Protein AF-A0A7S7NR64-F1 (afdb_monomer)

Solvent-accessible surface area (backbone atoms only — not comparable to full-atom values): 9777 Å² total; per-residue (Å²): 135,85,88,72,78,86,77,81,74,58,92,90,58,82,71,85,54,46,81,86,49,97,94,45,80,40,77,85,79,82,59,59,75,78,57,91,89,59,90,56,60,68,52,58,45,98,87,71,46,72,69,76,52,75,65,56,52,50,53,53,50,51,54,51,53,48,47,68,77,54,39,90,62,40,41,90,89,74,72,45,70,79,77,84,88,80,62,91,84,58,92,80,74,96,67,88,84,86,77,86,90,79,80,95,78,85,78,89,75,62,61,53,97,91,37,53,39,46,79,76,75,63,44,74,65,57,56,51,52,51,56,60,70,72,48,82,76,88,123

Sequence (139 aa):
MADNIDISPGSGATVATDQVAAGRHYQRFKLTDGAEGSENHASVRADGTQEVSLADLNAALY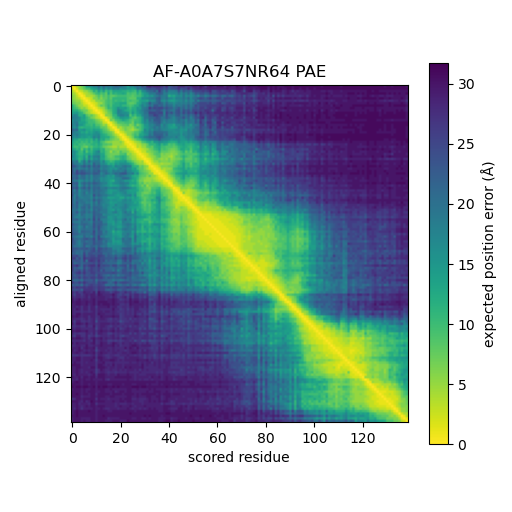AILEAITRPISQDPGTGRLRVLLDAVTASLTLATVSTVTTVSTVTNQTQMGGFPILDVLLKPTDRNLWNNSVRQRIS

Foldseek 3Di:
DCPDDDDDDDVPDPPPFDCPDPPDTDDDDWADPPDPPDPDTQDAPPVRHTDDDPVNVVVVVVVVVCCVVAPPQADPVPRDGDDDDDDPDDDDDPDPCPDDPDDPDDPPDQDDPNHGPCVVPPPPVVVVVVVVVPDPPPD

Organism: Paludibaculum fermentans (NCBI:txid1473598)

pLDDT: mean 74.33, std 11.28, range [48.88, 92.69]

Mean predicted aligned error: 19.57 Å

Radius of gyration: 44.71 Å; Cα contacts (8 Å, |Δi|>4): 61; chains: 1; bounding box: 87×30×126 Å

Secondary structure (DSSP, 8-state):
--------PPTT-----EEEETTEEE--PPPB-S-TT---B--B-TTSPBP--HHHHHHHHHHHHHHHHS-TTB-TTT--B------SSS-------------S---S--EETTEEHHHHH--HHHHHHHHHHHS----

Structure (mmCIF, N/CA/C/O backbone):
data_AF-A0A7S7NR64-F1
#
_entry.id   AF-A0A7S7NR64-F1
#
loop_
_atom_site.group_PDB
_atom_site.id
_atom_site.type_symbol
_atom_site.label_atom_id
_atom_site.label_alt_id
_atom_site.label_comp_id
_atom_site.label_asym_id
_atom_site.label_entity_id
_atom_site.label_seq_id
_atom_site.pdbx_PDB_ins_code
_atom_site.Cartn_x
_atom_site.Cartn_y
_atom_site.Cartn_z
_atom_site.occupancy
_atom_site.B_iso_or_equiv
_atom_site.auth_seq_id
_atom_site.auth_comp_id
_atom_site.auth_asym_id
_atom_site.auth_atom_id
_atom_site.pdbx_PDB_model_num
ATOM 1 N N . MET A 1 1 ? 50.384 9.495 -21.631 1.00 50.06 1 MET A N 1
ATOM 2 C CA . MET A 1 1 ? 50.192 8.065 -21.950 1.00 50.06 1 MET A CA 1
ATOM 3 C C . MET A 1 1 ? 49.910 7.982 -23.436 1.00 50.06 1 MET A C 1
ATOM 5 O O . MET A 1 1 ? 48.873 8.469 -23.863 1.00 50.06 1 MET A O 1
ATOM 9 N N . ALA A 1 2 ? 50.877 7.511 -24.221 1.00 48.88 2 ALA A N 1
ATOM 10 C CA . ALA A 1 2 ? 50.687 7.235 -25.640 1.00 48.88 2 ALA A CA 1
ATOM 11 C C . ALA A 1 2 ? 50.455 5.726 -25.761 1.00 48.88 2 ALA A C 1
ATOM 13 O O . ALA A 1 2 ? 51.390 4.974 -25.990 1.00 48.88 2 ALA A O 1
ATOM 14 N N . ASP A 1 3 ? 49.222 5.298 -25.489 1.00 67.12 3 ASP A N 1
ATOM 15 C CA . ASP A 1 3 ? 48.779 3.899 -25.615 1.00 67.12 3 ASP A CA 1
ATOM 16 C C . ASP A 1 3 ? 48.228 3.625 -27.028 1.00 67.12 3 ASP A C 1
ATOM 18 O O . ASP A 1 3 ? 47.295 2.858 -27.244 1.00 67.12 3 ASP A O 1
ATOM 22 N N . ASN A 1 4 ? 48.756 4.352 -28.015 1.00 62.53 4 ASN A N 1
ATOM 23 C CA . ASN A 1 4 ? 48.375 4.198 -29.407 1.00 62.53 4 ASN A CA 1
ATOM 24 C C . ASN A 1 4 ? 49.308 3.164 -30.033 1.00 62.53 4 ASN A C 1
ATOM 26 O O . ASN A 1 4 ? 50.510 3.394 -30.145 1.00 62.53 4 ASN A O 1
ATOM 30 N N . ILE A 1 5 ? 48.743 2.028 -30.432 1.00 68.38 5 ILE A N 1
ATOM 31 C CA . ILE A 1 5 ? 49.455 1.014 -31.204 1.00 68.38 5 ILE A CA 1
ATOM 32 C C . ILE A 1 5 ? 49.410 1.436 -32.672 1.00 68.38 5 ILE A C 1
ATOM 34 O O . ILE A 1 5 ? 48.332 1.517 -33.265 1.00 68.38 5 ILE A O 1
ATOM 38 N N . ASP A 1 6 ? 50.578 1.689 -33.256 1.00 65.94 6 ASP A N 1
ATOM 39 C CA . ASP A 1 6 ? 50.701 1.949 -34.686 1.00 65.94 6 ASP A CA 1
ATOM 40 C C . ASP A 1 6 ? 50.469 0.649 -35.462 1.00 65.94 6 ASP A C 1
ATOM 42 O O . ASP A 1 6 ? 51.249 -0.302 -35.392 1.00 65.94 6 ASP A O 1
ATOM 46 N N . ILE A 1 7 ? 49.373 0.599 -36.214 1.00 65.81 7 ILE A N 1
ATOM 47 C CA . ILE A 1 7 ? 49.048 -0.533 -37.081 1.00 65.81 7 ILE A CA 1
ATOM 48 C C . ILE A 1 7 ? 49.527 -0.174 -38.487 1.00 65.81 7 ILE A C 1
ATOM 50 O O . ILE A 1 7 ? 48.944 0.688 -39.139 1.00 65.81 7 ILE A O 1
ATOM 54 N N . SER A 1 8 ? 50.584 -0.833 -38.969 1.00 65.31 8 SER A N 1
ATOM 55 C CA . SER A 1 8 ? 50.983 -0.740 -40.381 1.00 65.31 8 SER A CA 1
ATOM 56 C C . SER A 1 8 ? 50.034 -1.592 -41.235 1.00 65.31 8 SER A C 1
ATOM 58 O O . SER A 1 8 ? 50.020 -2.814 -41.063 1.00 65.31 8 SER A O 1
ATOM 60 N N . PRO A 1 9 ? 49.230 -1.002 -42.143 1.00 63.56 9 PRO A N 1
ATOM 61 C CA . PRO A 1 9 ? 48.353 -1.785 -43.001 1.00 63.56 9 PRO A CA 1
ATOM 62 C C . PRO A 1 9 ? 49.175 -2.603 -44.005 1.00 63.56 9 PRO A C 1
ATOM 64 O O . PRO A 1 9 ? 50.130 -2.103 -44.599 1.00 63.56 9 PRO A O 1
ATOM 67 N N . GLY A 1 10 ? 48.784 -3.858 -44.229 1.00 65.31 10 GLY A N 1
ATOM 68 C CA . GLY A 1 10 ? 49.317 -4.659 -45.332 1.00 65.31 10 GLY A CA 1
ATOM 69 C C . GLY A 1 10 ? 48.882 -4.099 -46.691 1.00 65.31 10 GLY A C 1
ATOM 70 O O . GLY A 1 10 ? 47.821 -3.483 -46.809 1.00 65.31 10 GLY A O 1
ATOM 71 N N . SER A 1 11 ? 49.690 -4.315 -47.733 1.00 52.72 11 SER A N 1
ATOM 72 C CA . SER A 1 11 ? 49.359 -3.888 -49.100 1.00 52.72 11 SER A CA 1
ATOM 73 C C . SER A 1 11 ? 47.986 -4.427 -49.528 1.00 52.72 11 SER A C 1
ATOM 75 O O . SER A 1 11 ? 47.744 -5.631 -49.457 1.00 52.72 11 SER A O 1
ATOM 77 N N . GLY A 1 12 ? 47.080 -3.532 -49.938 1.00 64.25 12 GLY A N 1
ATOM 78 C CA . GLY A 1 12 ? 45.710 -3.871 -50.348 1.00 64.25 12 GLY A CA 1
ATOM 79 C C . GLY A 1 12 ? 44.689 -4.023 -49.211 1.00 64.25 12 GLY A C 1
ATOM 80 O O . GLY A 1 12 ? 43.524 -4.301 -49.489 1.00 64.25 12 GLY A O 1
ATOM 81 N N . ALA A 1 13 ? 45.072 -3.824 -47.945 1.00 52.44 13 ALA A N 1
ATOM 82 C CA . ALA A 1 13 ? 44.144 -3.929 -46.822 1.00 52.44 13 ALA A CA 1
ATOM 83 C C . ALA A 1 13 ? 43.295 -2.654 -46.664 1.00 52.44 13 ALA A C 1
ATOM 85 O O . ALA A 1 13 ? 43.781 -1.613 -46.220 1.00 52.44 13 ALA A O 1
ATOM 86 N N . THR A 1 14 ? 41.994 -2.740 -46.954 1.00 54.41 14 THR A N 1
ATOM 87 C CA . THR A 1 14 ? 41.009 -1.759 -46.476 1.00 54.41 14 THR A CA 1
ATOM 88 C C . THR A 1 14 ? 40.750 -2.032 -44.996 1.00 54.41 14 THR A C 1
ATOM 90 O O . THR A 1 14 ? 39.827 -2.759 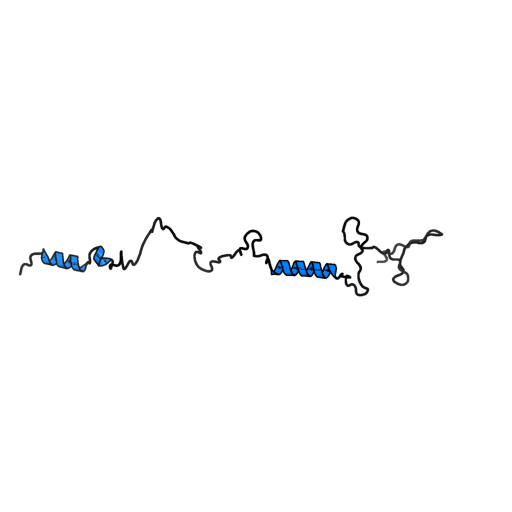-44.637 1.00 54.41 14 THR A O 1
ATOM 93 N N . VAL A 1 15 ? 41.597 -1.513 -44.106 1.00 56.66 15 VAL A N 1
ATOM 94 C CA . VAL A 1 15 ? 41.319 -1.607 -42.667 1.00 56.66 15 VAL A CA 1
ATOM 95 C C . VAL A 1 15 ? 40.097 -0.731 -42.388 1.00 56.66 15 VAL A C 1
ATOM 97 O O . VAL A 1 15 ? 40.146 0.478 -42.617 1.00 56.66 15 VAL A O 1
ATOM 100 N N . ALA A 1 16 ? 38.997 -1.334 -41.926 1.00 56.97 16 ALA A N 1
ATOM 101 C CA . ALA A 1 16 ? 37.743 -0.657 -41.582 1.00 56.97 16 ALA A CA 1
ATOM 102 C C . ALA A 1 16 ? 37.910 0.217 -40.323 1.00 56.97 16 ALA A C 1
ATOM 104 O O . ALA A 1 16 ? 37.364 -0.062 -39.259 1.00 56.97 16 ALA A O 1
ATOM 105 N N . THR A 1 17 ? 38.720 1.260 -40.441 1.00 59.25 17 THR A N 1
ATOM 106 C CA . THR A 1 17 ? 38.950 2.270 -39.411 1.00 59.25 17 THR A CA 1
ATOM 107 C C . THR A 1 17 ? 38.258 3.548 -39.836 1.00 59.25 17 THR A C 1
ATOM 109 O O . THR A 1 17 ? 38.297 3.913 -41.010 1.00 59.25 17 THR A O 1
ATOM 112 N N . ASP A 1 18 ? 37.597 4.209 -38.892 1.00 61.50 18 ASP A N 1
ATOM 113 C CA . ASP A 1 18 ? 36.981 5.507 -39.141 1.00 61.50 18 ASP A CA 1
ATOM 114 C C . ASP A 1 18 ? 37.919 6.629 -38.678 1.00 61.50 18 ASP A C 1
ATOM 116 O O . ASP A 1 18 ? 38.560 6.518 -37.627 1.00 61.50 18 ASP A O 1
ATOM 120 N N . GLN A 1 19 ? 38.008 7.696 -39.473 1.00 55.91 19 GLN A N 1
ATOM 121 C CA . GLN A 1 19 ? 38.830 8.877 -39.198 1.00 55.91 19 GLN A CA 1
ATOM 122 C C . GLN A 1 19 ? 37.941 9.957 -38.587 1.00 55.91 19 GLN A C 1
ATOM 124 O O . GLN A 1 19 ? 37.469 10.862 -39.270 1.00 55.91 19 GLN A O 1
ATOM 129 N N . VAL A 1 20 ? 37.681 9.840 -37.286 1.00 57.22 20 VAL A N 1
ATOM 130 C CA . VAL A 1 20 ? 36.768 10.751 -36.572 1.00 57.22 20 VAL A CA 1
ATOM 131 C C . VAL A 1 20 ? 37.488 12.028 -36.101 1.00 57.22 20 VAL A C 1
ATOM 133 O O . VAL A 1 20 ? 36.854 13.056 -35.881 1.00 57.22 20 VAL A O 1
ATOM 136 N N . ALA A 1 21 ? 38.822 12.011 -36.009 1.00 57.34 21 ALA A N 1
ATOM 137 C CA . ALA A 1 21 ? 39.651 13.190 -35.758 1.00 57.34 21 ALA A CA 1
ATOM 138 C C . ALA A 1 21 ? 41.065 12.985 -36.322 1.00 57.34 21 ALA A C 1
ATOM 140 O O . ALA A 1 21 ? 41.584 11.869 -36.301 1.00 57.34 21 ALA A O 1
ATOM 141 N N . ALA A 1 22 ? 41.681 14.065 -36.818 1.00 59.47 22 ALA A N 1
ATOM 142 C CA . ALA A 1 22 ? 42.949 14.040 -37.548 1.00 59.47 22 ALA A CA 1
ATOM 143 C C . ALA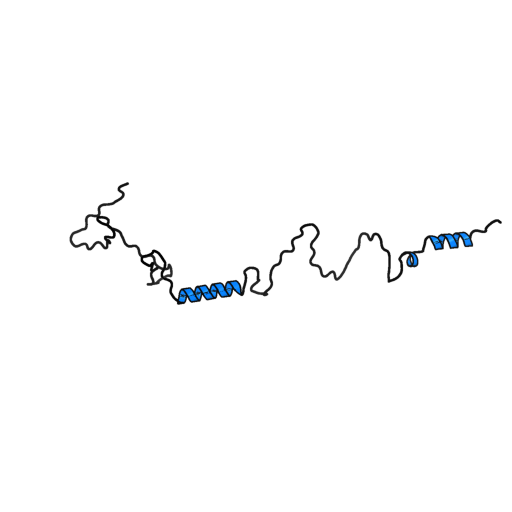 A 1 22 ? 44.016 13.149 -36.877 1.00 59.47 22 ALA A C 1
ATOM 145 O O . ALA A 1 22 ? 44.543 13.475 -35.813 1.00 59.47 22 ALA A O 1
ATOM 146 N N . GLY A 1 23 ? 44.335 12.029 -37.533 1.00 61.34 23 GLY A N 1
ATOM 147 C CA . GLY A 1 23 ? 45.463 11.159 -37.197 1.00 61.34 23 GLY A CA 1
ATOM 148 C C . GLY A 1 23 ? 45.176 10.013 -36.224 1.00 61.34 23 GLY A C 1
ATOM 149 O O . GLY A 1 23 ? 46.123 9.335 -35.834 1.00 61.34 23 GLY A O 1
ATOM 150 N N . ARG A 1 24 ? 43.920 9.764 -35.817 1.00 64.81 24 ARG A N 1
ATOM 151 C CA . ARG A 1 24 ? 43.576 8.622 -34.948 1.00 64.81 24 ARG A CA 1
ATOM 152 C C . ARG A 1 24 ? 42.550 7.705 -35.599 1.00 64.81 24 ARG A C 1
ATOM 154 O O . ARG A 1 24 ? 41.439 8.117 -35.917 1.00 64.81 24 ARG A O 1
ATOM 161 N N . HIS A 1 25 ? 42.931 6.439 -35.728 1.00 66.25 25 HIS A N 1
ATOM 162 C CA . HIS A 1 25 ? 42.064 5.376 -36.212 1.00 66.25 25 HIS A CA 1
ATOM 163 C C . HIS A 1 25 ? 41.205 4.841 -35.064 1.00 66.25 25 HIS A C 1
ATOM 165 O O . HIS A 1 25 ? 41.738 4.393 -34.049 1.00 66.25 25 HIS A O 1
ATOM 171 N N . TYR A 1 26 ? 39.884 4.858 -35.237 1.00 65.62 26 TYR A N 1
ATOM 172 C CA . TYR A 1 26 ? 38.943 4.255 -34.294 1.00 65.62 26 TYR A CA 1
ATOM 173 C C . TYR A 1 26 ? 38.276 3.029 -34.917 1.00 65.62 26 TYR A C 1
ATOM 175 O O . TYR A 1 26 ? 37.918 3.030 -36.100 1.00 65.62 26 TYR A O 1
ATOM 183 N N . GLN A 1 27 ? 38.071 1.988 -34.108 1.00 69.00 27 GLN A N 1
ATOM 184 C CA . GLN A 1 27 ? 37.175 0.889 -34.454 1.00 69.00 27 GLN A CA 1
ATOM 185 C C . GLN A 1 27 ? 35.755 1.288 -34.057 1.00 69.00 27 GLN A C 1
ATOM 187 O O . GLN A 1 27 ? 35.476 1.549 -32.887 1.00 69.00 27 GLN A O 1
ATOM 192 N N . ARG A 1 28 ? 34.837 1.324 -35.025 1.00 62.16 28 ARG A N 1
ATOM 193 C CA . ARG A 1 28 ? 33.416 1.504 -34.720 1.00 62.16 28 ARG A CA 1
ATOM 194 C C . ARG A 1 28 ? 32.869 0.198 -34.158 1.00 62.16 28 ARG A C 1
ATOM 196 O O . ARG A 1 28 ? 32.730 -0.775 -34.895 1.00 62.16 28 ARG A O 1
ATOM 203 N N . PHE A 1 29 ? 32.570 0.180 -32.863 1.00 65.50 29 PHE A N 1
ATOM 204 C CA . PHE A 1 29 ? 31.776 -0.883 -32.258 1.00 65.50 29 PHE A CA 1
ATOM 205 C C . PHE A 1 29 ? 30.301 -0.513 -32.362 1.00 65.50 29 PHE A C 1
ATOM 207 O O . PHE A 1 29 ? 29.923 0.627 -32.087 1.00 65.50 29 PHE A O 1
ATOM 214 N N . LYS A 1 30 ? 29.470 -1.467 -32.774 1.00 64.75 30 LYS A N 1
ATOM 215 C CA . LYS A 1 30 ? 28.027 -1.275 -32.824 1.00 64.75 30 LYS A CA 1
ATOM 216 C C . LYS A 1 30 ? 27.399 -1.976 -31.637 1.00 64.75 30 LYS A C 1
ATOM 218 O O . LYS A 1 30 ? 27.552 -3.183 -31.490 1.00 64.75 30 LYS A O 1
ATOM 223 N N . LEU A 1 31 ? 26.717 -1.208 -30.798 1.00 67.31 31 LEU A N 1
ATOM 224 C CA . LEU A 1 31 ? 25.922 -1.751 -29.708 1.00 67.31 31 LEU A CA 1
ATOM 225 C C . LEU A 1 31 ? 24.581 -2.216 -30.288 1.00 67.31 31 LEU A C 1
ATOM 227 O O . LEU A 1 31 ? 23.867 -1.438 -30.928 1.00 67.31 31 LEU A O 1
ATOM 231 N N . THR A 1 32 ? 24.275 -3.499 -30.121 1.00 68.44 32 THR A N 1
ATOM 232 C CA . THR A 1 32 ? 22.956 -4.068 -30.420 1.00 68.44 32 THR A CA 1
ATOM 233 C C . THR A 1 32 ? 22.032 -3.899 -29.214 1.00 68.44 32 THR A C 1
ATOM 235 O O . THR A 1 32 ? 22.490 -3.639 -28.101 1.00 68.44 32 THR A O 1
ATOM 238 N N . ASP A 1 33 ? 20.725 -4.019 -29.434 1.00 69.62 33 ASP A N 1
ATOM 239 C CA . ASP A 1 33 ? 19.681 -3.891 -28.401 1.00 69.62 33 ASP A CA 1
ATOM 240 C C . ASP A 1 33 ? 19.677 -5.031 -27.355 1.00 69.62 33 ASP A C 1
ATOM 242 O O . ASP A 1 33 ? 18.911 -4.992 -26.393 1.00 69.62 33 ASP A O 1
ATOM 246 N N . GLY A 1 34 ? 20.552 -6.030 -27.514 1.00 65.44 34 GLY A N 1
ATOM 247 C CA . GLY A 1 34 ? 20.697 -7.163 -26.602 1.00 65.44 34 GLY A CA 1
ATOM 248 C C . GLY A 1 34 ? 19.670 -8.279 -26.806 1.00 65.44 34 GLY A C 1
ATOM 249 O O . GLY A 1 34 ? 19.745 -9.281 -26.095 1.00 65.44 34 GLY A O 1
ATOM 250 N N . ALA A 1 35 ? 18.749 -8.155 -27.768 1.00 61.53 35 ALA A N 1
ATOM 251 C CA . ALA A 1 35 ? 17.848 -9.239 -28.143 1.00 61.53 35 ALA A CA 1
ATOM 252 C C . ALA A 1 35 ? 18.565 -10.241 -29.066 1.00 61.53 35 ALA A C 1
ATOM 254 O O . ALA A 1 35 ? 19.248 -9.865 -30.023 1.00 61.53 35 ALA A O 1
ATOM 255 N N . GLU A 1 36 ? 18.424 -11.537 -28.773 1.00 57.84 36 GLU A N 1
ATOM 256 C CA . GLU A 1 36 ? 19.057 -12.606 -29.552 1.00 57.84 36 GLU A CA 1
ATOM 257 C C . GLU A 1 36 ? 18.586 -12.558 -31.016 1.00 57.84 36 GLU A C 1
ATOM 259 O O . GLU A 1 36 ? 17.396 -12.674 -31.302 1.00 57.84 36 GLU A O 1
ATOM 264 N N . GLY A 1 37 ? 19.526 -12.363 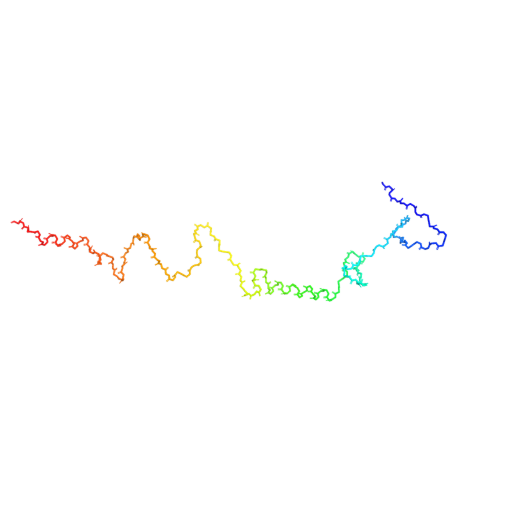-31.949 1.00 63.19 37 GLY A N 1
ATOM 265 C CA . GLY A 1 37 ? 19.247 -12.323 -33.389 1.00 63.19 37 GLY A CA 1
ATOM 266 C C . GLY A 1 37 ? 18.681 -11.002 -33.932 1.00 63.19 37 GLY A C 1
ATOM 267 O O . GLY A 1 37 ? 18.270 -10.973 -35.089 1.00 63.19 37 GLY A O 1
ATOM 268 N N . SER A 1 38 ? 18.655 -9.917 -33.149 1.00 63.59 38 SER A N 1
ATOM 269 C CA . SER A 1 38 ? 18.162 -8.614 -33.619 1.00 63.59 38 SER A CA 1
ATOM 270 C C . SER A 1 38 ? 19.146 -7.928 -34.577 1.00 63.59 38 SER A C 1
ATOM 272 O O . SER A 1 38 ? 20.310 -7.700 -34.244 1.00 63.59 38 SER A O 1
ATOM 274 N N . GLU A 1 39 ? 18.664 -7.553 -35.766 1.00 64.00 39 GLU A N 1
ATOM 275 C CA . GLU A 1 39 ? 19.374 -6.669 -36.707 1.00 64.00 39 GLU A CA 1
ATOM 276 C C . GLU A 1 39 ? 19.215 -5.182 -36.337 1.00 64.00 39 GLU A C 1
ATOM 278 O O . GLU A 1 39 ? 19.799 -4.302 -36.981 1.00 64.00 39 GLU A O 1
ATOM 283 N N . ASN A 1 40 ? 18.416 -4.884 -35.306 1.00 62.47 40 ASN A N 1
ATOM 284 C CA . ASN A 1 40 ? 18.191 -3.526 -34.849 1.00 62.47 40 ASN A CA 1
ATOM 285 C C . ASN A 1 40 ? 19.353 -3.058 -33.978 1.00 62.47 40 ASN A C 1
ATOM 287 O O . ASN A 1 40 ? 19.904 -3.761 -33.131 1.00 62.47 40 ASN A O 1
ATOM 291 N N . HIS A 1 41 ? 19.738 -1.814 -34.208 1.00 64.38 41 HIS A N 1
ATOM 292 C CA . HIS A 1 41 ? 20.866 -1.197 -33.540 1.00 64.38 41 HIS A CA 1
ATOM 293 C C . HIS A 1 41 ? 20.346 -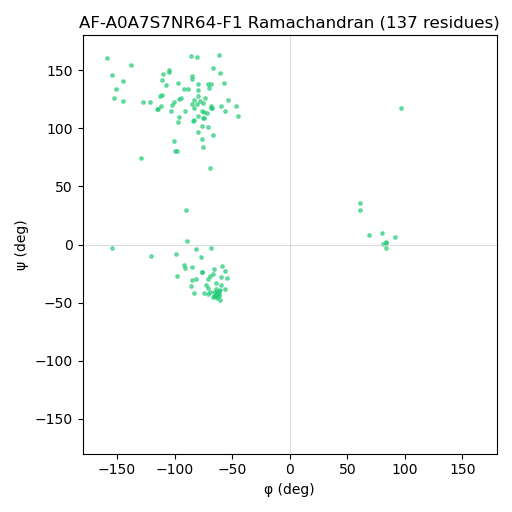0.138 -32.585 1.00 64.38 41 HIS A C 1
ATOM 295 O O . HIS A 1 41 ? 19.369 0.535 -32.908 1.00 64.38 41 HIS A O 1
ATOM 301 N N . ALA A 1 42 ? 21.023 0.062 -31.454 1.00 66.69 42 ALA A N 1
ATOM 302 C CA . ALA A 1 42 ? 20.750 1.221 -30.616 1.00 66.69 42 ALA A CA 1
ATOM 303 C C . ALA A 1 42 ? 21.171 2.481 -31.391 1.00 66.69 42 ALA A C 1
ATOM 305 O O . ALA A 1 42 ? 22.352 2.836 -31.415 1.00 66.69 42 ALA A O 1
ATOM 306 N N . SER A 1 43 ? 20.237 3.117 -32.103 1.00 67.00 43 SER A N 1
ATOM 307 C CA . SER A 1 43 ? 20.518 4.367 -32.799 1.00 67.00 43 SER A CA 1
ATOM 308 C C . SER A 1 43 ? 20.506 5.511 -31.793 1.00 67.00 43 SER A C 1
ATOM 310 O O . SER A 1 43 ? 19.567 5.718 -31.022 1.00 67.00 43 SER A O 1
ATOM 312 N N . VAL A 1 44 ? 21.623 6.226 -31.763 1.00 68.12 44 VAL A N 1
ATOM 313 C CA . VAL A 1 44 ? 21.825 7.412 -30.942 1.00 68.12 44 VAL A CA 1
ATOM 314 C C . VAL A 1 44 ? 21.949 8.580 -31.908 1.00 68.12 44 VAL A C 1
ATOM 316 O O . VAL A 1 44 ? 22.726 8.524 -32.864 1.00 68.12 44 VAL A O 1
ATOM 319 N N . ARG A 1 45 ? 21.152 9.622 -31.687 1.00 69.25 45 ARG A N 1
ATOM 320 C CA . ARG A 1 45 ? 21.218 10.872 -32.440 1.00 69.25 45 ARG A CA 1
ATOM 321 C C . ARG A 1 45 ? 22.581 11.530 -32.256 1.00 69.25 45 ARG A C 1
ATOM 323 O O . ARG A 1 45 ? 23.314 11.259 -31.307 1.00 69.25 45 ARG A O 1
ATOM 330 N N . ALA A 1 46 ? 22.899 12.468 -33.144 1.00 69.44 46 ALA A N 1
ATOM 331 C CA . ALA A 1 46 ? 24.147 13.231 -33.088 1.00 69.44 46 ALA A CA 1
ATOM 332 C C . ALA A 1 46 ? 24.334 14.032 -31.779 1.00 69.44 46 ALA A C 1
ATOM 334 O O . ALA A 1 46 ? 25.455 14.413 -31.457 1.00 69.44 46 ALA A O 1
ATOM 335 N N . ASP A 1 47 ? 23.258 14.270 -31.024 1.00 75.75 47 ASP A N 1
ATOM 336 C CA . ASP A 1 47 ? 23.266 14.929 -29.713 1.00 75.75 47 ASP A CA 1
ATOM 337 C C . ASP A 1 47 ? 23.460 13.959 -28.528 1.00 75.75 47 ASP A C 1
ATOM 339 O O . ASP A 1 47 ? 23.437 14.383 -27.373 1.00 75.75 47 ASP A O 1
ATOM 343 N N . GLY A 1 48 ? 23.660 12.664 -28.793 1.00 67.62 48 GLY A N 1
ATOM 344 C CA . GLY A 1 48 ? 23.829 11.640 -27.764 1.00 67.62 48 GLY A CA 1
ATOM 345 C C . GLY A 1 48 ? 22.517 11.095 -27.192 1.00 67.62 48 GLY A C 1
ATOM 346 O O . GLY A 1 48 ? 22.561 10.251 -26.299 1.00 67.62 48 GLY A O 1
ATOM 347 N N . THR A 1 49 ? 21.354 11.537 -27.685 1.00 73.00 49 THR A N 1
ATOM 348 C CA . THR A 1 49 ? 20.051 11.015 -27.248 1.00 73.00 49 THR A CA 1
ATOM 349 C C . THR A 1 49 ? 19.672 9.752 -28.011 1.00 73.00 49 THR A C 1
ATOM 351 O O . THR A 1 49 ? 19.940 9.618 -29.203 1.00 73.00 49 THR A O 1
ATOM 354 N N . GLN A 1 50 ? 19.046 8.795 -27.330 1.00 79.00 50 GLN A N 1
ATOM 355 C CA . GLN A 1 50 ? 18.573 7.573 -27.972 1.00 79.00 50 GLN A CA 1
ATOM 356 C C . GLN A 1 50 ? 17.371 7.880 -28.872 1.00 79.00 50 GLN A C 1
ATOM 358 O O . GLN A 1 50 ? 16.480 8.649 -28.501 1.00 79.00 50 GLN A O 1
ATOM 363 N N . GLU A 1 51 ? 17.334 7.287 -30.062 1.00 74.25 51 GLU A N 1
ATOM 364 C CA . GLU A 1 51 ? 16.146 7.341 -30.901 1.00 74.25 51 GLU A CA 1
ATOM 365 C C . GLU A 1 51 ? 15.088 6.396 -30.337 1.00 74.25 51 GLU A C 1
ATOM 367 O O . GLU A 1 51 ? 15.315 5.201 -30.170 1.00 74.25 51 GLU A O 1
ATOM 372 N N . VAL A 1 52 ? 13.927 6.962 -30.023 1.00 77.62 52 VAL A N 1
ATOM 373 C CA . VAL A 1 52 ? 12.782 6.245 -29.466 1.00 77.62 52 VAL A CA 1
ATOM 374 C C . VAL A 1 52 ? 11.694 6.213 -30.530 1.00 77.62 52 VAL A C 1
ATOM 376 O O . VAL A 1 52 ? 11.350 7.255 -31.099 1.00 77.62 52 VAL A O 1
ATOM 379 N N . SER A 1 53 ? 11.152 5.033 -30.818 1.00 83.81 53 SER A N 1
ATOM 380 C CA . SER A 1 53 ? 10.038 4.899 -31.751 1.00 83.81 53 SER A CA 1
ATOM 381 C C . SER A 1 53 ? 8.702 5.241 -31.077 1.00 83.81 53 SER A C 1
ATOM 383 O O . SER A 1 53 ? 8.554 5.210 -29.855 1.00 83.81 53 SER A O 1
ATOM 385 N N . LEU A 1 54 ? 7.671 5.525 -31.879 1.00 85.25 54 LEU A N 1
ATOM 386 C CA . LEU A 1 54 ? 6.297 5.677 -31.374 1.00 85.25 54 LEU A CA 1
ATOM 387 C C . LEU A 1 54 ? 5.785 4.403 -30.675 1.00 85.25 54 LEU A C 1
ATOM 389 O O . LEU A 1 54 ? 4.944 4.493 -29.782 1.00 85.25 54 LEU A O 1
ATOM 393 N N . ALA A 1 55 ? 6.289 3.227 -31.063 1.00 85.88 55 ALA A N 1
ATOM 394 C CA . ALA A 1 55 ? 5.938 1.963 -30.423 1.00 85.88 55 ALA A CA 1
ATOM 395 C C . ALA A 1 55 ? 6.507 1.877 -28.998 1.00 85.88 55 ALA A C 1
ATOM 397 O O . ALA A 1 55 ? 5.781 1.491 -28.083 1.00 85.88 55 ALA A O 1
ATOM 398 N N . ASP A 1 56 ? 7.747 2.328 -28.795 1.00 84.56 56 ASP A N 1
ATOM 399 C CA . ASP A 1 56 ? 8.388 2.373 -27.475 1.00 84.56 56 ASP A CA 1
ATOM 400 C C . ASP A 1 56 ? 7.674 3.361 -26.545 1.00 84.56 56 ASP A C 1
ATOM 402 O O . ASP A 1 56 ? 7.419 3.055 -25.380 1.00 84.56 56 ASP A O 1
ATOM 406 N N . LEU A 1 57 ? 7.270 4.523 -27.078 1.00 87.94 57 LEU A N 1
ATOM 407 C CA . LEU A 1 57 ? 6.471 5.502 -26.334 1.00 87.94 57 LEU A CA 1
ATOM 408 C C . LEU A 1 57 ? 5.115 4.929 -25.910 1.00 87.94 57 LEU A C 1
ATOM 410 O O . LEU A 1 57 ? 4.698 5.126 -24.770 1.00 87.94 57 LEU A O 1
ATOM 414 N N . ASN A 1 58 ? 4.440 4.194 -26.796 1.00 92.25 58 ASN A N 1
ATOM 415 C CA . ASN A 1 58 ? 3.173 3.544 -26.469 1.00 92.25 58 ASN A CA 1
ATOM 416 C C . ASN A 1 58 ? 3.353 2.450 -25.410 1.00 92.25 58 ASN A C 1
ATOM 418 O O . ASN A 1 58 ? 2.575 2.399 -24.460 1.00 92.25 58 ASN A O 1
ATOM 422 N N . ALA A 1 59 ? 4.382 1.608 -25.528 1.00 89.56 59 ALA A N 1
ATOM 423 C CA . ALA A 1 59 ? 4.677 0.570 -24.542 1.00 89.56 59 ALA A CA 1
ATOM 424 C C . ALA A 1 59 ? 4.974 1.171 -23.157 1.00 89.56 59 ALA A C 1
ATOM 426 O O . ALA A 1 59 ? 4.418 0.723 -22.153 1.00 89.56 59 ALA A O 1
ATOM 427 N N . ALA A 1 60 ? 5.779 2.236 -23.107 1.00 89.25 60 ALA A N 1
ATOM 428 C CA . ALA A 1 60 ? 6.071 2.958 -21.874 1.00 89.25 60 ALA A CA 1
ATOM 429 C C . ALA A 1 60 ? 4.813 3.604 -21.272 1.00 89.25 60 ALA A C 1
ATOM 431 O O . ALA A 1 60 ? 4.597 3.525 -20.063 1.00 89.25 60 ALA A O 1
ATOM 432 N N . LEU A 1 61 ? 3.951 4.199 -22.102 1.00 91.88 61 LEU A N 1
ATOM 433 C CA . LEU A 1 61 ? 2.703 4.804 -21.640 1.00 91.88 61 LEU A CA 1
ATOM 434 C C . LEU A 1 61 ? 1.757 3.759 -21.039 1.00 91.88 61 LEU A C 1
ATOM 436 O O . LEU A 1 61 ? 1.206 3.993 -19.966 1.00 91.88 61 LEU A O 1
ATOM 440 N N . TYR A 1 62 ? 1.599 2.596 -21.678 1.00 92.69 62 TYR A N 1
ATOM 441 C CA . TYR A 1 62 ? 0.786 1.512 -21.123 1.00 92.69 62 TYR A CA 1
ATOM 442 C C . TYR A 1 62 ? 1.352 0.981 -19.806 1.00 92.69 62 TYR A C 1
ATOM 444 O O . TYR A 1 62 ? 0.586 0.794 -18.864 1.00 92.69 62 TYR A O 1
ATOM 452 N N . ALA A 1 63 ? 2.674 0.825 -19.697 1.00 88.44 63 ALA A N 1
ATOM 453 C CA . ALA A 1 63 ? 3.313 0.416 -18.448 1.00 88.44 63 ALA A CA 1
ATOM 454 C C . ALA A 1 63 ? 3.076 1.433 -17.313 1.00 88.44 63 ALA A C 1
ATOM 456 O O . ALA A 1 63 ? 2.791 1.051 -16.178 1.00 88.44 63 ALA A O 1
ATOM 457 N N . ILE A 1 64 ? 3.131 2.736 -17.616 1.00 90.19 64 ILE A N 1
ATOM 458 C CA . ILE A 1 64 ? 2.842 3.801 -16.643 1.00 90.19 64 ILE A CA 1
ATOM 459 C C . ILE A 1 64 ? 1.365 3.785 -16.233 1.00 90.19 64 ILE A C 1
ATOM 461 O O . ILE A 1 64 ? 1.051 3.881 -15.047 1.00 90.19 64 ILE A O 1
ATOM 465 N N . LEU A 1 65 ? 0.446 3.646 -17.191 1.00 90.31 65 LEU A N 1
ATOM 466 C CA . LEU A 1 65 ? -0.989 3.578 -16.909 1.00 90.31 65 LEU A CA 1
ATOM 467 C C . LEU A 1 65 ? -1.345 2.335 -16.082 1.00 90.31 65 LEU A C 1
ATOM 469 O O . LEU A 1 65 ? -2.163 2.421 -15.163 1.00 90.31 65 LEU A O 1
ATOM 473 N N . GLU A 1 66 ? -0.703 1.197 -16.342 1.00 88.56 66 GLU A N 1
ATOM 474 C CA . GLU A 1 66 ? -0.856 -0.005 -15.523 1.00 88.56 66 GLU A CA 1
ATOM 475 C C . GLU A 1 66 ? -0.338 0.218 -14.094 1.00 88.56 66 GLU A C 1
ATOM 477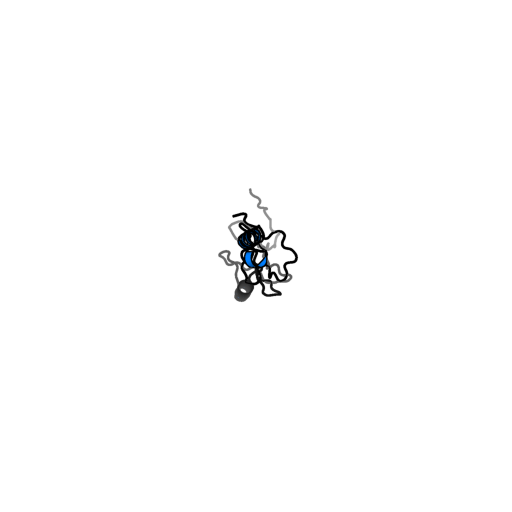 O O . GLU A 1 66 ? -1.036 -0.098 -13.133 1.00 88.56 66 GLU A O 1
ATOM 482 N N . ALA A 1 67 ? 0.823 0.856 -13.931 1.00 84.50 67 ALA A N 1
ATOM 483 C CA . ALA A 1 67 ? 1.384 1.161 -12.614 1.00 84.50 67 ALA A CA 1
ATOM 484 C C . ALA A 1 67 ? 0.511 2.128 -11.788 1.00 84.50 67 ALA A C 1
ATOM 486 O O . ALA A 1 67 ? 0.445 2.011 -10.563 1.00 84.50 67 ALA A O 1
ATOM 487 N N . ILE A 1 68 ? -0.179 3.072 -12.440 1.00 85.06 68 ILE A N 1
ATOM 488 C CA . ILE A 1 68 ? -1.115 3.994 -11.775 1.00 85.06 68 ILE A CA 1
ATOM 489 C C . ILE A 1 68 ? -2.416 3.279 -11.396 1.00 85.06 68 ILE A C 1
ATOM 491 O O . ILE A 1 68 ? -2.954 3.502 -10.312 1.00 85.06 68 ILE A O 1
ATOM 495 N N . THR A 1 69 ? -2.938 2.429 -12.282 1.00 85.31 69 THR A N 1
ATOM 496 C CA . THR A 1 69 ? -4.204 1.715 -12.048 1.00 85.31 69 THR A CA 1
ATOM 497 C C . THR A 1 69 ? -4.061 0.552 -11.068 1.00 85.31 69 THR A C 1
ATOM 499 O O . THR A 1 69 ? -5.044 0.181 -10.428 1.00 85.31 69 THR A O 1
ATOM 502 N N . ARG A 1 70 ? -2.851 0.003 -10.912 1.00 83.56 70 ARG A N 1
ATOM 503 C CA . ARG A 1 70 ? -2.520 -1.091 -9.988 1.00 83.56 70 ARG A CA 1
ATOM 504 C C . ARG A 1 70 ? -1.298 -0.700 -9.149 1.00 83.56 70 ARG A C 1
ATOM 506 O O . ARG A 1 70 ? -0.195 -1.188 -9.400 1.00 83.56 70 ARG A O 1
ATOM 513 N N . PRO A 1 71 ? -1.465 0.202 -8.166 1.00 80.06 71 PRO A N 1
ATOM 514 C CA . PRO A 1 71 ? -0.352 0.656 -7.345 1.00 80.06 71 PRO A CA 1
ATOM 515 C C . PRO A 1 71 ? 0.273 -0.517 -6.582 1.00 80.06 71 PRO A C 1
ATOM 517 O O . PRO A 1 71 ? -0.424 -1.434 -6.159 1.00 80.06 71 PRO A O 1
ATOM 520 N N . ILE A 1 72 ? 1.586 -0.461 -6.341 1.00 80.75 72 ILE A N 1
ATOM 521 C CA . ILE A 1 72 ? 2.368 -1.539 -5.699 1.00 80.75 72 ILE A CA 1
ATOM 522 C C . ILE A 1 72 ? 1.845 -1.967 -4.314 1.00 80.75 72 ILE A C 1
ATOM 524 O O . ILE A 1 72 ? 2.110 -3.072 -3.848 1.00 80.75 72 ILE A O 1
ATOM 528 N N . SER A 1 73 ? 1.098 -1.093 -3.637 1.00 84.12 73 SER A N 1
ATOM 529 C CA . SER A 1 73 ? 0.463 -1.371 -2.347 1.00 84.12 73 SER A CA 1
ATOM 530 C C . SER A 1 73 ? -0.803 -2.231 -2.455 1.00 84.12 73 SER A C 1
ATOM 532 O O . SER A 1 73 ? -1.311 -2.693 -1.426 1.00 84.12 73 SER A O 1
ATOM 534 N N . GLN A 1 74 ? -1.315 -2.443 -3.671 1.00 89.00 74 GLN A N 1
ATOM 535 C CA . GLN A 1 74 ? -2.491 -3.248 -3.962 1.00 89.00 74 GLN A CA 1
ATOM 536 C C . GLN A 1 74 ? -2.097 -4.678 -4.330 1.00 89.00 74 GLN A C 1
ATOM 538 O O . GLN A 1 74 ? -1.317 -4.917 -5.248 1.00 89.00 74 GLN A O 1
ATOM 543 N N . ASP A 1 75 ? -2.681 -5.646 -3.628 1.00 87.00 75 ASP A N 1
ATOM 544 C CA . ASP A 1 75 ? -2.541 -7.058 -3.962 1.00 87.00 75 ASP A CA 1
ATOM 545 C C . ASP A 1 75 ? -3.266 -7.368 -5.289 1.00 87.00 75 ASP A C 1
ATOM 547 O O . ASP A 1 75 ? -4.492 -7.212 -5.362 1.00 87.00 75 ASP A O 1
ATOM 551 N N . PRO A 1 76 ? -2.557 -7.838 -6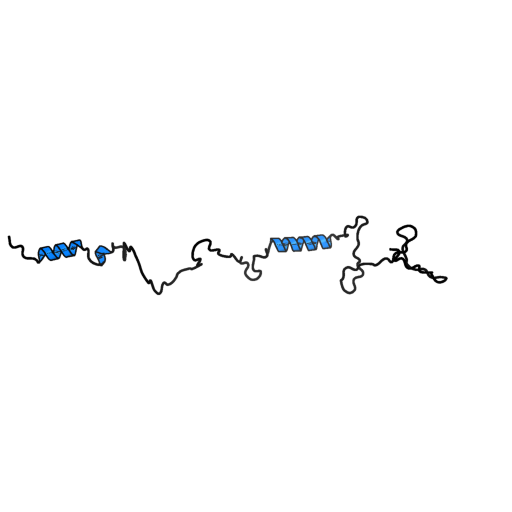.332 1.00 82.25 76 PRO A N 1
ATOM 552 C CA . PRO A 1 76 ? -3.134 -8.071 -7.652 1.00 82.25 76 PRO A CA 1
ATOM 553 C C . PRO A 1 76 ? -4.179 -9.192 -7.690 1.00 82.25 76 PRO A C 1
ATOM 555 O O . PRO A 1 76 ? -4.980 -9.207 -8.624 1.00 82.25 76 PRO A O 1
ATOM 558 N N . GLY A 1 77 ? -4.186 -10.113 -6.718 1.00 87.12 77 GLY A N 1
ATOM 559 C CA . GLY A 1 77 ? -5.155 -11.213 -6.661 1.00 87.12 77 GLY A CA 1
ATOM 560 C C . GLY A 1 77 ? -6.484 -10.844 -5.999 1.00 87.12 77 GLY A C 1
ATOM 561 O O . GLY A 1 77 ? -7.523 -11.394 -6.354 1.00 87.12 77 GLY A O 1
ATOM 562 N N . THR A 1 78 ? -6.468 -9.913 -5.039 1.00 86.88 78 THR A N 1
ATOM 563 C CA . THR A 1 78 ? -7.647 -9.584 -4.214 1.00 86.88 78 THR A CA 1
ATOM 564 C C . THR A 1 78 ? -8.100 -8.128 -4.318 1.00 86.88 78 THR A C 1
ATOM 566 O O . THR A 1 78 ? -9.157 -7.782 -3.793 1.00 86.88 78 THR A O 1
ATOM 569 N N . GLY A 1 79 ? -7.309 -7.259 -4.955 1.00 85.19 79 GLY A N 1
ATOM 570 C CA . GLY A 1 79 ? -7.564 -5.820 -5.042 1.00 85.19 79 GLY A CA 1
ATOM 571 C C . GLY A 1 79 ? -7.424 -5.079 -3.708 1.00 85.19 79 GLY A C 1
ATOM 572 O O . GLY A 1 79 ? -7.766 -3.898 -3.629 1.00 85.19 79 GLY A O 1
ATOM 573 N N . ARG A 1 80 ? -6.940 -5.747 -2.652 1.00 86.31 80 ARG A N 1
ATOM 574 C CA . ARG A 1 80 ? -6.837 -5.190 -1.297 1.00 86.31 80 ARG A CA 1
ATOM 575 C C . ARG A 1 80 ? -5.556 -4.387 -1.115 1.00 86.31 80 ARG A C 1
ATOM 577 O O . ARG A 1 80 ? -4.503 -4.770 -1.613 1.00 86.31 80 ARG A O 1
ATOM 584 N N . LEU A 1 81 ? -5.639 -3.321 -0.323 1.00 86.12 81 LEU A N 1
ATOM 585 C CA . LEU A 1 81 ? -4.479 -2.558 0.136 1.00 86.12 81 LEU A CA 1
ATOM 586 C C . LEU A 1 81 ? -3.994 -3.107 1.480 1.00 86.12 81 LEU A C 1
ATOM 588 O O . LEU A 1 81 ? -4.797 -3.321 2.393 1.00 86.12 81 LEU A O 1
ATOM 592 N N . ARG A 1 82 ? -2.682 -3.311 1.626 1.00 78.25 82 ARG A N 1
ATOM 593 C CA . ARG A 1 82 ? -2.088 -3.610 2.937 1.00 78.25 82 ARG A CA 1
ATOM 594 C C . ARG A 1 82 ? -1.855 -2.306 3.686 1.00 78.25 82 ARG A C 1
ATOM 596 O O . ARG A 1 82 ? -0.952 -1.549 3.351 1.00 78.25 82 ARG A O 1
ATOM 603 N N . VAL A 1 83 ? -2.672 -2.059 4.703 1.00 80.06 83 VAL A N 1
ATOM 604 C CA . VAL A 1 83 ? -2.499 -0.936 5.628 1.00 80.06 83 VAL A CA 1
ATOM 605 C C . VAL A 1 83 ? -1.856 -1.470 6.901 1.00 80.06 83 VAL A C 1
ATOM 607 O O . VAL A 1 83 ? -2.383 -2.395 7.521 1.00 80.06 83 VAL A O 1
ATOM 610 N N . LEU A 1 84 ? -0.706 -0.912 7.273 1.00 79.88 84 LEU A N 1
ATOM 611 C CA . LEU A 1 84 ? -0.079 -1.199 8.556 1.00 79.88 84 LEU A CA 1
ATOM 612 C C . LEU A 1 84 ? -0.783 -0.376 9.636 1.00 79.88 84 LEU A C 1
ATOM 614 O O . LEU A 1 84 ? -0.953 0.833 9.508 1.00 79.88 84 LEU A O 1
ATOM 618 N N . LEU A 1 85 ? -1.214 -1.055 10.689 1.00 75.31 85 LEU A N 1
ATOM 619 C CA . LEU A 1 85 ? -1.730 -0.437 11.896 1.00 75.31 85 LEU A CA 1
ATOM 620 C C . LEU A 1 85 ? -0.515 -0.090 12.778 1.00 75.31 85 LEU A C 1
ATOM 622 O O . LEU A 1 85 ? 0.115 -0.998 13.316 1.00 75.31 85 LEU A O 1
ATOM 626 N N . ASP A 1 86 ? -0.162 1.198 12.878 1.00 79.56 86 ASP A N 1
ATOM 627 C CA . ASP A 1 86 ? 0.951 1.685 13.712 1.00 79.56 86 ASP A CA 1
ATOM 628 C C . ASP A 1 86 ? 0.448 2.168 15.084 1.00 79.56 86 ASP A C 1
ATOM 630 O O . ASP A 1 86 ? -0.464 2.995 15.180 1.00 79.56 86 ASP A O 1
ATOM 634 N N . ALA A 1 87 ? 1.023 1.624 16.155 1.00 68.00 87 ALA A N 1
ATOM 635 C CA . ALA A 1 87 ? 0.644 1.893 17.536 1.00 68.00 87 ALA A CA 1
ATOM 636 C C . ALA A 1 87 ? 1.618 2.886 18.170 1.00 68.00 87 ALA A C 1
ATOM 638 O O . ALA A 1 87 ? 2.586 2.499 18.820 1.00 68.00 87 ALA A O 1
ATOM 639 N N . VAL A 1 88 ? 1.324 4.179 18.039 1.00 65.88 88 VAL A N 1
ATOM 640 C CA . VAL A 1 88 ? 2.171 5.234 18.617 1.00 65.88 88 VAL A CA 1
ATOM 641 C C . VAL A 1 88 ? 2.158 5.217 20.158 1.00 65.88 88 VAL A C 1
ATOM 643 O O . VAL A 1 88 ? 3.142 5.628 20.765 1.00 65.88 88 VAL A O 1
ATOM 646 N N . THR A 1 89 ? 1.109 4.702 20.821 1.00 64.69 89 THR A N 1
ATOM 647 C CA . THR A 1 89 ? 1.033 4.706 22.305 1.00 64.69 89 THR A CA 1
ATOM 648 C C . THR A 1 89 ? 0.168 3.625 22.982 1.00 64.69 89 THR A C 1
ATOM 650 O O . THR A 1 89 ? 0.153 3.574 24.212 1.00 64.69 89 THR A O 1
ATOM 653 N N . ALA A 1 90 ? -0.541 2.739 22.269 1.00 59.94 90 ALA A N 1
ATOM 654 C CA . ALA A 1 90 ? -1.350 1.678 22.896 1.00 59.94 90 ALA A CA 1
ATOM 655 C C . ALA A 1 90 ? -1.638 0.497 21.950 1.00 59.94 90 ALA A C 1
ATOM 657 O O . ALA A 1 90 ? -1.557 0.638 20.733 1.00 59.94 90 ALA A O 1
ATOM 658 N N . SER A 1 91 ? -1.991 -0.657 22.536 1.00 62.50 91 SER A N 1
ATOM 659 C CA . SER A 1 91 ? -2.330 -1.919 21.855 1.00 62.50 91 SER A CA 1
ATOM 660 C C . SER A 1 91 ? -3.303 -1.721 20.689 1.00 62.50 91 SER A C 1
ATOM 662 O O . SER A 1 91 ? -4.442 -1.292 20.878 1.00 62.50 91 SER A O 1
ATOM 664 N N . LEU A 1 92 ? -2.858 -2.083 19.487 1.00 62.09 92 LEU A N 1
ATOM 665 C CA . LEU A 1 92 ? -3.673 -2.106 18.281 1.00 62.09 92 LEU A CA 1
ATOM 666 C C . LEU A 1 92 ? -4.175 -3.531 18.070 1.00 62.09 92 LEU A C 1
ATOM 668 O O . LEU A 1 92 ? -3.431 -4.417 17.654 1.00 62.09 92 LEU A O 1
ATOM 672 N N . THR A 1 93 ? -5.452 -3.760 18.358 1.00 61.62 93 THR A N 1
ATOM 673 C CA . THR A 1 93 ? -6.137 -4.977 17.918 1.00 61.62 93 THR A CA 1
ATOM 674 C C . THR A 1 93 ? -7.235 -4.576 16.947 1.00 61.62 93 THR A C 1
ATOM 676 O O . THR A 1 93 ? -8.164 -3.851 17.296 1.00 61.62 93 THR A O 1
ATOM 679 N N . LEU A 1 94 ? -7.123 -5.025 15.695 1.00 66.25 94 LEU A N 1
ATOM 680 C CA . LEU A 1 94 ? -8.247 -4.992 14.769 1.00 66.25 94 LEU A CA 1
ATOM 681 C C . LEU A 1 94 ? -9.180 -6.144 15.160 1.00 66.25 94 LEU A C 1
ATOM 683 O O . LEU A 1 94 ? -8.975 -7.271 14.718 1.00 66.25 94 LEU A O 1
ATOM 687 N N . ALA A 1 95 ? -10.157 -5.893 16.032 1.00 60.72 95 ALA A N 1
ATOM 688 C CA . ALA A 1 95 ? -11.059 -6.938 16.508 1.00 60.72 95 ALA A CA 1
ATOM 689 C C . ALA A 1 95 ? -12.532 -6.555 16.334 1.00 60.72 95 ALA A C 1
ATOM 691 O O . ALA A 1 95 ? -13.014 -5.582 16.909 1.00 60.72 95 ALA A O 1
ATOM 692 N N . THR A 1 96 ? -13.281 -7.391 15.612 1.00 62.50 96 THR A N 1
ATOM 693 C CA . THR A 1 96 ? -14.690 -7.619 15.947 1.00 62.50 96 THR A CA 1
ATOM 694 C C . THR A 1 96 ? -14.697 -8.544 17.160 1.00 62.50 96 THR A C 1
ATOM 696 O O . THR A 1 96 ? -14.435 -9.738 17.046 1.00 62.50 96 THR A O 1
ATOM 699 N N . VAL A 1 97 ? -14.925 -7.991 18.351 1.00 66.81 97 VAL A N 1
ATOM 700 C CA . VAL A 1 97 ? -14.987 -8.788 19.584 1.00 66.81 97 VAL A CA 1
ATOM 701 C C . VAL A 1 97 ? -16.366 -9.443 19.668 1.00 66.81 97 VAL A C 1
ATOM 703 O O . VAL A 1 97 ? -17.329 -8.813 20.094 1.00 66.81 97 VAL A O 1
ATOM 706 N N . SER A 1 98 ? -16.481 -10.700 19.235 1.00 71.06 98 SER A N 1
ATOM 707 C CA . SER A 1 98 ? -17.744 -11.456 19.269 1.00 71.06 98 SER A CA 1
ATOM 708 C C . SER A 1 98 ? -17.931 -12.284 20.543 1.00 71.06 98 SER A C 1
ATOM 710 O O . SER A 1 98 ? -19.044 -12.713 20.844 1.00 71.06 98 SER A O 1
ATOM 712 N N . THR A 1 99 ? -16.865 -12.554 21.301 1.00 70.50 99 THR A N 1
ATOM 713 C CA . THR A 1 99 ? -16.940 -13.343 22.540 1.00 70.50 99 THR A CA 1
ATOM 714 C C . THR A 1 99 ? -15.823 -12.941 23.497 1.00 70.50 99 THR A C 1
ATOM 716 O O . THR A 1 99 ? -14.650 -12.969 23.134 1.00 70.50 99 THR A O 1
ATOM 719 N N . VAL A 1 100 ? -16.193 -12.587 24.729 1.00 78.38 100 VAL A N 1
ATOM 720 C CA . VAL A 1 100 ? -15.264 -12.361 25.844 1.00 78.38 100 VAL A CA 1
ATOM 721 C C . VAL A 1 100 ? -15.334 -13.589 26.750 1.00 78.38 100 VAL A C 1
ATOM 723 O O . VAL A 1 100 ? -16.391 -13.872 27.305 1.00 78.38 100 VAL A O 1
ATOM 726 N N . THR A 1 101 ? -14.240 -14.345 26.869 1.00 80.94 101 THR A N 1
ATOM 727 C CA . THR A 1 101 ? -14.199 -15.594 27.652 1.00 80.94 101 THR A CA 1
ATOM 728 C C . THR A 1 101 ? -13.977 -15.353 29.142 1.00 80.94 101 THR A C 1
ATOM 730 O O . THR A 1 101 ? -14.639 -15.990 29.957 1.00 80.94 101 THR A O 1
ATOM 733 N N . THR A 1 102 ? -13.091 -14.428 29.524 1.00 84.19 102 THR A N 1
ATOM 734 C CA . THR A 1 102 ? -12.867 -14.060 30.930 1.00 84.19 102 THR A CA 1
ATOM 735 C C . THR A 1 102 ? -12.562 -12.573 31.090 1.00 84.19 102 THR A C 1
ATOM 737 O O . THR A 1 102 ? -11.838 -11.971 30.298 1.00 84.19 102 THR A O 1
ATOM 740 N N . VAL A 1 103 ? -13.108 -11.977 32.152 1.00 85.00 103 VAL A N 1
ATOM 741 C CA . VAL A 1 103 ? -12.771 -10.624 32.611 1.00 85.00 103 VAL A CA 1
ATOM 742 C C . VAL A 1 103 ? -12.106 -10.762 33.972 1.00 85.00 103 VAL A C 1
ATOM 744 O O . VAL A 1 103 ? -12.730 -11.245 34.912 1.00 85.00 103 VAL A O 1
ATOM 747 N N . SER A 1 104 ? -10.833 -10.371 34.071 1.00 89.81 104 SER A N 1
ATOM 748 C CA . SER A 1 104 ? -10.055 -10.562 35.302 1.00 89.81 104 SER A CA 1
ATOM 749 C C . SER A 1 104 ? -10.515 -9.646 36.436 1.00 89.81 104 SER A C 1
ATOM 751 O O . SER A 1 104 ? -10.611 -10.097 37.572 1.00 89.81 104 SER A O 1
ATOM 753 N N . THR A 1 105 ? -10.796 -8.373 36.141 1.00 88.88 105 THR A N 1
ATOM 754 C CA . THR A 1 105 ? -11.263 -7.400 37.136 1.00 88.88 105 THR A CA 1
ATOM 755 C C . THR A 1 105 ? -12.136 -6.353 36.460 1.00 88.88 105 THR A C 1
ATOM 757 O O . THR A 1 105 ? -11.749 -5.794 35.435 1.00 88.88 105 THR A O 1
ATOM 760 N N . VAL A 1 106 ? -13.285 -6.048 37.064 1.00 87.56 106 VAL A N 1
ATOM 761 C CA . VAL A 1 106 ? -14.100 -4.876 36.724 1.00 87.56 106 VAL A CA 1
ATOM 762 C C . VAL A 1 106 ? -14.042 -3.919 37.905 1.00 87.56 106 VAL A C 1
ATOM 764 O O . VAL A 1 106 ? -14.440 -4.268 39.014 1.00 87.56 106 VAL A O 1
ATOM 767 N N . THR A 1 107 ? -13.530 -2.714 37.681 1.00 89.00 107 THR A N 1
ATOM 768 C CA . THR A 1 107 ? -13.559 -1.637 38.674 1.00 89.00 107 THR A CA 1
ATOM 769 C C . THR A 1 107 ? -14.626 -0.615 38.290 1.00 89.00 107 THR A C 1
ATOM 771 O O . THR A 1 107 ? -14.927 -0.431 37.113 1.00 89.00 107 THR A O 1
ATOM 774 N N . ASN A 1 108 ? -15.212 0.050 39.290 1.00 86.75 108 ASN A N 1
ATOM 775 C CA . ASN A 1 108 ? -16.190 1.132 39.102 1.00 86.75 108 ASN A CA 1
ATOM 776 C C . ASN A 1 108 ? -17.482 0.736 38.358 1.00 86.75 108 ASN A C 1
ATOM 778 O O . ASN A 1 108 ? -18.041 1.537 37.610 1.00 86.75 108 ASN A O 1
ATOM 782 N N . GLN A 1 109 ? -17.991 -0.481 38.567 1.00 87.88 109 GLN A N 1
ATOM 783 C CA . GLN A 1 109 ? -19.279 -0.886 38.001 1.00 87.88 109 GLN A CA 1
ATOM 784 C C . GLN A 1 109 ? -20.431 -0.109 38.658 1.00 87.88 109 GLN A C 1
ATOM 786 O O . GLN A 1 109 ? -20.668 -0.239 39.856 1.00 87.88 109 GLN A O 1
ATOM 791 N N . THR A 1 110 ? -21.165 0.684 37.876 1.00 88.62 110 THR A N 1
ATOM 792 C CA . THR A 1 110 ? -22.281 1.513 38.368 1.00 88.62 110 THR A CA 1
ATOM 793 C C . THR A 1 110 ? -23.654 0.866 38.163 1.00 88.62 110 THR A C 1
ATOM 795 O O . THR A 1 110 ? -24.576 1.121 38.940 1.00 88.62 110 THR A O 1
ATOM 798 N N . GLN A 1 111 ? -23.801 0.003 37.153 1.00 88.88 111 GLN A N 1
ATOM 799 C CA . GLN A 1 111 ? -25.066 -0.632 36.772 1.00 88.88 111 GLN A CA 1
ATOM 800 C C . GLN A 1 111 ? -24.886 -2.120 36.425 1.00 88.88 111 GLN A C 1
ATOM 802 O O . GLN A 1 111 ? -23.811 -2.560 36.013 1.00 88.88 111 GLN A O 1
ATOM 807 N N . MET A 1 112 ? -25.957 -2.900 36.578 1.00 89.88 112 MET A N 1
ATOM 808 C CA . MET A 1 112 ? -26.056 -4.291 36.136 1.00 89.88 112 MET A CA 1
ATOM 809 C C . MET A 1 112 ? -27.484 -4.580 35.668 1.00 89.88 112 MET A C 1
ATOM 811 O O . MET A 1 112 ? -28.439 -4.354 36.406 1.00 89.88 112 MET A O 1
ATOM 815 N N . GLY A 1 113 ? -27.640 -5.045 34.423 1.00 85.44 113 GLY A N 1
ATOM 816 C CA . GLY A 1 113 ? -28.956 -5.385 33.864 1.00 85.44 113 GLY A CA 1
ATOM 817 C C . GLY A 1 113 ? -29.943 -4.211 33.793 1.00 85.44 113 GLY A C 1
ATOM 818 O O . GLY A 1 113 ? -31.140 -4.426 33.930 1.00 85.44 113 GLY A O 1
ATOM 819 N N . GLY A 1 114 ? -29.453 -2.975 33.631 1.00 86.81 114 GLY A N 1
ATOM 820 C CA . GLY A 1 114 ? -30.282 -1.759 33.608 1.00 86.81 114 GLY A CA 1
ATOM 821 C C . GLY A 1 114 ? -30.636 -1.193 34.988 1.00 86.81 114 GLY A C 1
ATOM 822 O O . GLY A 1 114 ? -31.223 -0.117 35.069 1.00 86.81 114 GLY A O 1
ATOM 823 N N . PHE A 1 115 ? -30.233 -1.864 36.069 1.00 87.44 115 PHE A N 1
ATOM 824 C CA . PHE A 1 115 ? -30.443 -1.407 37.441 1.00 87.44 115 PHE A CA 1
ATOM 825 C C . PHE A 1 115 ? -29.142 -0.872 38.050 1.00 87.44 115 PHE A C 1
ATOM 827 O O . PHE A 1 115 ? -28.059 -1.363 37.712 1.00 87.44 115 PHE A O 1
ATOM 834 N N . PRO A 1 116 ? -29.202 0.116 38.959 1.00 89.31 116 PRO A N 1
ATOM 835 C CA . PRO A 1 116 ? -28.044 0.499 39.760 1.00 89.31 116 PRO A CA 1
ATOM 836 C C . PRO A 1 116 ? -27.504 -0.698 40.556 1.00 89.31 116 PRO A C 1
ATOM 838 O O . PRO A 1 116 ? -28.269 -1.476 41.121 1.00 89.31 116 PRO A O 1
ATOM 841 N N . ILE A 1 117 ? -26.178 -0.849 40.626 1.00 87.94 117 ILE A N 1
ATOM 842 C CA . ILE A 1 117 ? -25.544 -2.049 41.206 1.00 87.94 117 ILE A CA 1
ATOM 843 C C . ILE A 1 117 ? -25.923 -2.292 42.679 1.00 87.94 117 ILE A C 1
ATOM 845 O O . ILE A 1 117 ? -26.081 -3.437 43.106 1.00 87.94 117 ILE A O 1
ATOM 849 N N . LEU A 1 118 ? -26.103 -1.218 43.457 1.00 84.69 118 LEU A N 1
ATOM 850 C CA . LEU A 1 118 ? -26.428 -1.304 44.884 1.00 84.69 118 LEU A CA 1
ATOM 851 C C . LEU A 1 118 ? -27.844 -1.843 45.125 1.00 84.69 118 LEU A C 1
ATOM 853 O O . LEU A 1 118 ? -28.092 -2.463 46.156 1.00 84.69 118 LEU A O 1
ATO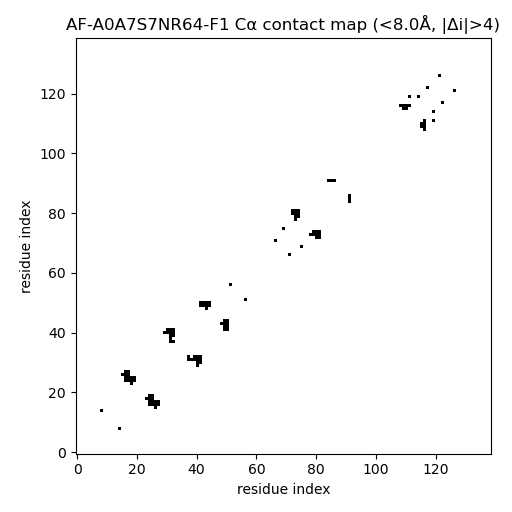M 857 N N . ASP A 1 119 ? -28.753 -1.640 44.174 1.00 81.38 119 ASP A N 1
ATOM 858 C CA . ASP A 1 119 ? -30.125 -2.146 44.224 1.00 81.38 119 ASP A CA 1
ATOM 859 C C . ASP A 1 119 ? -30.149 -3.666 44.029 1.00 81.38 119 ASP A C 1
ATOM 861 O O . ASP A 1 119 ? -31.003 -4.342 44.593 1.00 81.38 119 ASP A O 1
ATOM 865 N N . VAL A 1 120 ? -29.181 -4.211 43.284 1.00 79.50 120 VAL A N 1
ATOM 866 C CA . VAL A 1 120 ? -29.080 -5.654 43.025 1.00 79.50 120 VAL A CA 1
ATOM 867 C C . VAL A 1 120 ? -28.316 -6.397 44.127 1.00 79.50 120 VAL A C 1
ATOM 869 O O . VAL A 1 120 ? -28.663 -7.530 44.446 1.00 79.50 120 VAL A O 1
ATOM 872 N N . LEU A 1 121 ? -27.286 -5.786 44.724 1.00 76.44 121 LEU A N 1
ATOM 873 C CA . LEU A 1 121 ? -26.394 -6.460 45.685 1.00 76.44 121 LEU A CA 1
ATOM 874 C C . LEU A 1 121 ? -26.695 -6.206 47.173 1.00 76.44 121 LEU A C 1
ATOM 876 O O . LEU A 1 121 ? -26.103 -6.895 47.999 1.00 76.44 121 LEU A O 1
ATOM 880 N N . LEU A 1 122 ? -27.610 -5.287 47.508 1.00 71.44 122 LEU A N 1
ATOM 881 C CA . LEU A 1 122 ? -27.941 -4.747 48.844 1.00 71.44 122 LEU A CA 1
ATOM 882 C C . LEU A 1 122 ? -27.244 -3.413 49.149 1.00 71.44 122 LEU A C 1
ATOM 884 O O . LEU A 1 122 ? -26.023 -3.324 49.311 1.00 71.44 122 LEU A O 1
ATOM 888 N N . LYS A 1 123 ? -28.057 -2.369 49.341 1.00 80.31 123 LYS A N 1
ATOM 889 C CA . LYS A 1 123 ? -27.588 -1.045 49.751 1.00 80.31 123 LYS A CA 1
ATOM 890 C C . LYS A 1 123 ? -27.114 -1.090 51.210 1.00 80.31 123 LYS A C 1
ATOM 892 O O . LYS A 1 123 ? -27.837 -1.588 52.076 1.00 80.31 123 LYS A O 1
ATOM 897 N N . PRO A 1 124 ? -25.947 -0.508 51.548 1.00 73.31 124 PRO A N 1
ATOM 898 C CA . PRO A 1 124 ? -25.495 -0.395 52.938 1.00 73.31 124 PRO A CA 1
ATOM 899 C C . PRO A 1 124 ? -26.507 0.295 53.869 1.00 73.31 124 PRO A C 1
ATOM 901 O O . PRO A 1 124 ? -26.552 -0.012 55.060 1.00 73.31 124 PRO A O 1
ATOM 904 N N . THR A 1 125 ? -27.330 1.198 53.330 1.00 75.00 125 THR A N 1
ATOM 905 C CA . THR A 1 125 ? -28.412 1.886 54.050 1.00 75.00 125 THR A CA 1
ATOM 906 C C . THR A 1 125 ? -29.497 0.924 54.523 1.00 75.00 125 THR A C 1
ATOM 908 O O . THR A 1 125 ? -29.915 0.997 55.676 1.00 75.00 125 THR A O 1
ATOM 911 N N . ASP A 1 126 ? -29.894 -0.027 53.682 1.00 78.00 126 ASP A N 1
ATOM 912 C CA . ASP A 1 126 ? -31.022 -0.925 53.951 1.00 78.00 126 ASP A CA 1
ATOM 913 C C . ASP A 1 126 ? -30.655 -1.944 55.033 1.00 78.00 126 ASP A C 1
ATOM 915 O O . ASP A 1 126 ? -31.450 -2.253 55.921 1.00 78.00 126 ASP A O 1
ATOM 919 N N . ARG A 1 127 ? -29.386 -2.371 55.050 1.00 77.50 127 ARG A N 1
ATOM 920 C CA . ARG A 1 127 ? -28.826 -3.196 56.127 1.00 77.50 127 ARG A CA 1
ATOM 921 C C . ARG A 1 127 ? -28.888 -2.498 57.489 1.00 77.50 127 ARG A C 1
ATOM 923 O O . ARG A 1 127 ? -29.177 -3.140 58.497 1.00 77.50 127 ARG A O 1
ATOM 930 N N . ASN A 1 128 ? -28.634 -1.190 57.538 1.00 80.00 128 ASN A N 1
ATOM 931 C CA . ASN A 1 128 ? -28.713 -0.422 58.783 1.00 80.00 128 ASN A CA 1
ATOM 932 C C . ASN A 1 128 ? -30.160 -0.240 59.257 1.00 80.00 128 ASN A C 1
ATOM 934 O O . ASN A 1 128 ? -30.416 -0.306 60.459 1.00 80.00 128 ASN A O 1
ATOM 938 N N . LEU A 1 129 ? -31.105 -0.051 58.332 1.00 78.69 129 LEU A N 1
ATOM 939 C CA . LEU A 1 129 ? -32.531 0.038 58.653 1.00 78.69 129 LEU A CA 1
ATOM 940 C C . LEU A 1 129 ? -33.055 -1.272 59.247 1.00 78.69 129 LEU A C 1
ATOM 942 O O . LEU A 1 129 ? -33.686 -1.239 60.301 1.00 78.69 129 LEU A O 1
ATOM 946 N N . TRP A 1 130 ? -32.710 -2.415 58.647 1.00 83.12 130 TRP A N 1
ATOM 947 C CA . TRP A 1 130 ? -33.060 -3.725 59.198 1.00 83.12 130 TRP A CA 1
ATOM 948 C C . TRP A 1 130 ? -32.452 -3.944 60.589 1.00 83.12 130 TRP A C 1
ATOM 950 O O . TRP A 1 130 ? -33.163 -4.290 61.530 1.00 83.12 130 TRP A O 1
ATOM 960 N N . ASN A 1 131 ? -31.156 -3.662 60.763 1.00 82.38 131 ASN A N 1
ATOM 961 C CA . ASN A 1 131 ? -30.494 -3.779 62.067 1.00 82.38 131 ASN A CA 1
ATOM 962 C C . ASN A 1 131 ? -31.193 -2.941 63.150 1.00 82.38 131 ASN A C 1
ATOM 964 O O . ASN A 1 131 ? -31.306 -3.374 64.296 1.00 82.38 131 ASN A O 1
ATOM 968 N N . ASN A 1 132 ? -31.677 -1.752 62.794 1.00 81.38 132 ASN A N 1
ATOM 969 C CA . ASN A 1 132 ? -32.397 -0.875 63.711 1.00 81.38 132 ASN A CA 1
ATOM 970 C C . ASN A 1 132 ? -33.838 -1.325 63.983 1.00 81.38 132 ASN A C 1
ATOM 972 O O . ASN A 1 132 ? -34.371 -0.961 65.027 1.00 81.38 132 ASN A O 1
ATOM 976 N N . SER A 1 133 ? -34.463 -2.100 63.090 1.00 80.75 133 SER A N 1
ATOM 977 C CA . SER A 1 133 ? -35.811 -2.635 63.308 1.00 80.75 133 SER A CA 1
ATOM 978 C C . SER A 1 133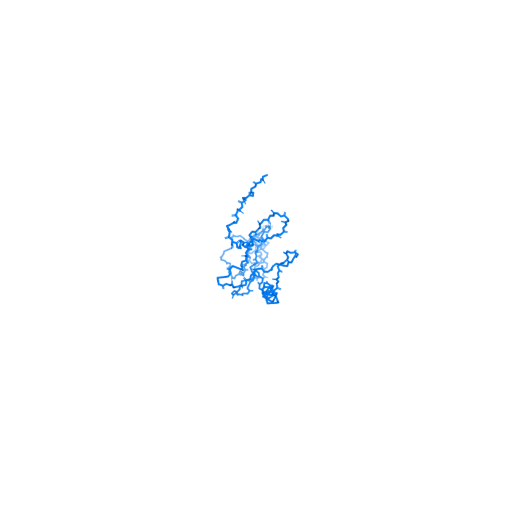 ? -35.829 -3.887 64.184 1.00 80.75 133 SER A C 1
ATOM 980 O O . SER A 1 133 ? -36.810 -4.116 64.881 1.00 80.75 133 SER A O 1
ATOM 982 N N . VAL A 1 134 ? -34.766 -4.702 64.165 1.00 82.75 134 VAL A N 1
ATOM 983 C CA . VAL A 1 134 ? -34.687 -5.926 64.992 1.00 82.75 134 VAL A CA 1
ATOM 984 C C . VAL A 1 134 ? -34.044 -5.704 66.359 1.00 82.75 134 VAL A C 1
ATOM 986 O O . VAL A 1 134 ? -34.248 -6.500 67.274 1.00 82.75 134 VAL A O 1
ATOM 989 N N . ARG A 1 135 ? -33.275 -4.625 66.539 1.00 77.75 135 ARG A N 1
ATOM 990 C CA . ARG A 1 135 ? -32.757 -4.254 67.859 1.00 77.75 135 ARG A CA 1
ATOM 991 C C . ARG A 1 135 ? -33.892 -3.670 68.694 1.00 77.75 135 ARG A C 1
ATOM 993 O O . ARG A 1 135 ? -34.388 -2.589 68.386 1.00 77.75 135 ARG A O 1
ATOM 1000 N N . GLN A 1 136 ? -34.271 -4.360 69.771 1.00 68.06 136 GLN A N 1
ATOM 1001 C CA . GLN A 1 136 ? -35.130 -3.774 70.798 1.00 68.06 136 GLN A CA 1
ATOM 1002 C C . GLN A 1 136 ? -34.456 -2.501 71.313 1.00 68.06 136 GLN A C 1
ATOM 1004 O O . GLN A 1 136 ? -33.363 -2.537 71.879 1.00 68.06 136 GLN A O 1
ATOM 1009 N N . ARG A 1 137 ? -35.092 -1.358 71.066 1.00 64.31 137 ARG A N 1
ATOM 1010 C CA . ARG A 1 137 ? -34.702 -0.107 71.700 1.00 64.31 137 ARG A CA 1
ATOM 1011 C C . ARG A 1 137 ? -35.195 -0.181 73.136 1.00 64.31 137 ARG A C 1
ATOM 1013 O O . ARG A 1 137 ? -36.399 -0.157 73.361 1.00 64.31 137 ARG A O 1
ATOM 1020 N N . ILE A 1 138 ? -34.273 -0.315 74.083 1.00 69.06 138 ILE A N 1
ATOM 1021 C CA . ILE A 1 138 ? -34.581 -0.048 75.486 1.00 69.06 138 ILE A CA 1
ATOM 1022 C C . ILE A 1 138 ? -34.741 1.471 75.571 1.00 69.06 138 ILE A C 1
ATOM 1024 O O . ILE A 1 138 ? -33.751 2.199 75.484 1.00 69.06 138 ILE A O 1
ATOM 1028 N N . SER A 1 139 ? -35.990 1.929 75.592 1.00 67.50 139 SER A N 1
ATOM 1029 C CA . SER A 1 139 ? -36.368 3.301 75.936 1.00 67.50 139 SER A CA 1
ATOM 1030 C C . SER A 1 139 ? -36.621 3.406 77.428 1.00 67.50 139 SER A C 1
ATOM 1032 O O . SER A 1 139 ? -37.343 2.507 77.920 1.00 67.50 139 SER A O 1
#